Protein AF-A0A2D7QU43-F1 (afdb_monomer_lite)

Structure (mmCIF, N/CA/C/O backbone):
data_AF-A0A2D7QU43-F1
#
_entry.id   AF-A0A2D7QU43-F1
#
loop_
_atom_site.group_PDB
_atom_site.id
_atom_site.type_symbol
_atom_site.label_atom_id
_atom_site.label_alt_id
_atom_site.label_comp_id
_atom_site.label_asym_id
_atom_site.label_entity_id
_atom_site.label_seq_id
_atom_site.pdbx_PDB_ins_code
_atom_site.Cartn_x
_atom_site.Cartn_y
_atom_site.Cartn_z
_atom_site.occupancy
_atom_site.B_iso_or_equiv
_atom_site.auth_seq_id
_atom_site.auth_comp_id
_atom_site.auth_asym_id
_atom_site.auth_atom_id
_atom_site.pdbx_PDB_model_num
ATOM 1 N N . ASP A 1 1 ? 21.676 6.709 -15.753 1.00 89.56 1 ASP A N 1
ATOM 2 C CA . ASP A 1 1 ? 22.2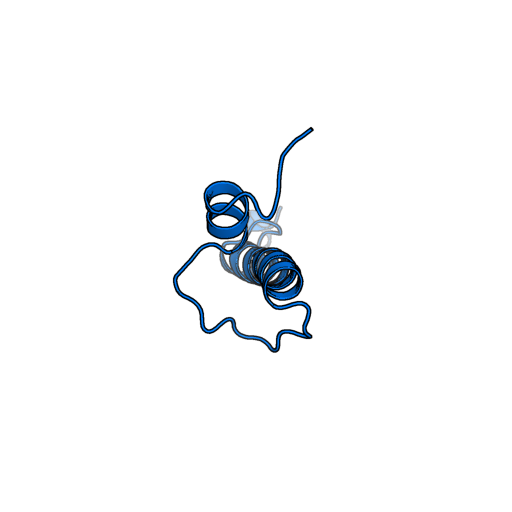29 5.433 -16.237 1.00 89.56 1 ASP A CA 1
ATOM 3 C C . ASP A 1 1 ? 21.246 4.695 -17.145 1.00 89.56 1 ASP A C 1
ATOM 5 O O . ASP A 1 1 ? 21.495 4.624 -18.340 1.00 89.56 1 ASP A O 1
ATOM 9 N N . SER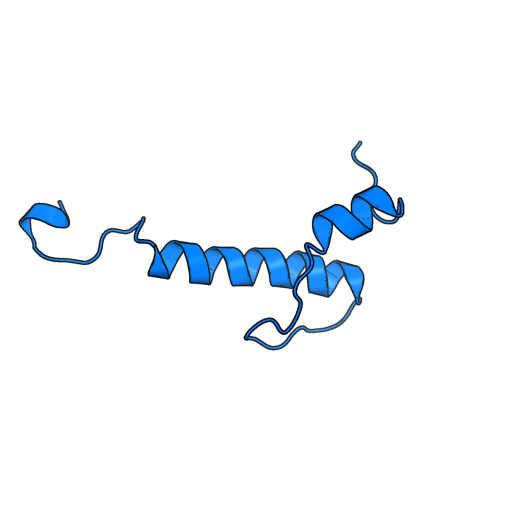 A 1 2 ? 20.078 4.280 -16.640 1.00 95.88 2 SER A N 1
ATOM 10 C CA . SER A 1 2 ? 19.105 3.467 -17.395 1.00 95.88 2 SER A CA 1
ATOM 11 C C . SER A 1 2 ? 18.710 4.020 -18.767 1.00 95.88 2 SER A C 1
ATOM 13 O O . SER A 1 2 ? 18.629 3.261 -19.726 1.00 95.88 2 SER A O 1
ATOM 15 N N . PHE A 1 3 ? 18.546 5.343 -18.894 1.00 94.00 3 PHE A N 1
ATOM 16 C CA . PHE A 1 3 ? 18.265 5.988 -20.183 1.00 94.00 3 PHE A CA 1
ATOM 17 C C . PHE A 1 3 ? 19.362 5.735 -21.229 1.00 94.00 3 PHE A C 1
ATOM 19 O O . PHE A 1 3 ? 19.058 5.425 -22.375 1.00 94.00 3 PHE A O 1
ATOM 26 N N . HIS A 1 4 ? 20.634 5.826 -20.833 1.00 97.50 4 HIS A N 1
ATOM 27 C CA . HIS A 1 4 ? 21.760 5.586 -21.736 1.00 97.50 4 HIS A CA 1
ATOM 28 C C . HIS A 1 4 ? 21.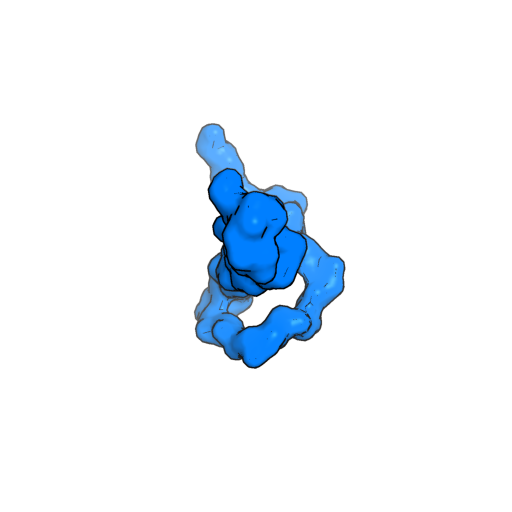922 4.101 -22.069 1.00 97.50 4 HIS A C 1
ATOM 30 O O . HIS A 1 4 ? 22.288 3.767 -23.191 1.00 97.50 4 HIS A O 1
ATOM 36 N N . ASN A 1 5 ? 21.605 3.220 -21.117 1.00 96.62 5 ASN A N 1
ATOM 37 C CA . ASN A 1 5 ? 21.753 1.772 -21.271 1.00 96.62 5 ASN A CA 1
ATOM 38 C C . ASN A 1 5 ? 20.504 1.088 -21.855 1.00 96.62 5 ASN A C 1
ATOM 40 O O . ASN A 1 5 ? 20.502 -0.129 -22.028 1.00 96.62 5 ASN A O 1
ATOM 44 N N . GLY A 1 6 ? 19.433 1.841 -22.139 1.00 96.38 6 GLY A N 1
ATOM 45 C CA . GLY A 1 6 ? 18.161 1.299 -22.628 1.00 96.38 6 GLY A CA 1
ATOM 46 C C . GLY A 1 6 ? 17.483 0.332 -21.651 1.00 96.38 6 GLY A C 1
ATOM 47 O O . GLY A 1 6 ? 16.685 -0.505 -22.069 1.00 96.38 6 GLY A O 1
ATOM 48 N N . THR A 1 7 ? 17.815 0.407 -20.361 1.00 96.94 7 THR A N 1
ATOM 49 C CA . THR A 1 7 ? 17.257 -0.467 -19.325 1.00 96.94 7 THR A CA 1
ATOM 50 C C . THR A 1 7 ? 16.088 0.203 -18.616 1.00 96.94 7 THR A C 1
ATOM 52 O O . THR A 1 7 ? 15.901 1.420 -18.670 1.00 96.94 7 THR A O 1
ATOM 55 N N . GLU A 1 8 ? 15.272 -0.595 -17.933 1.00 95.81 8 GLU A N 1
ATOM 56 C CA . GLU A 1 8 ? 14.212 -0.047 -17.097 1.00 95.81 8 GLU A CA 1
ATOM 57 C C . GLU A 1 8 ? 14.810 0.722 -15.899 1.00 95.81 8 GLU A C 1
ATOM 59 O O . GLU A 1 8 ? 15.647 0.167 -15.182 1.00 95.81 8 GLU A O 1
ATOM 64 N N . PRO A 1 9 ? 14.374 1.968 -15.636 1.00 96.19 9 PRO A N 1
ATOM 65 C CA . PRO A 1 9 ? 14.748 2.690 -14.425 1.00 96.19 9 PRO A CA 1
ATOM 66 C C . PRO A 1 9 ? 14.217 2.018 -13.155 1.00 96.19 9 PRO A C 1
ATOM 68 O O . PRO A 1 9 ? 13.135 1.436 -13.151 1.00 96.19 9 PRO A O 1
ATOM 71 N N . GLU A 1 10 ? 14.928 2.181 -12.041 1.00 94.56 10 GLU A N 1
ATOM 72 C CA . GLU A 1 10 ? 14.457 1.712 -10.728 1.00 94.56 10 GLU A CA 1
ATOM 73 C C . GLU A 1 10 ? 13.100 2.328 -10.351 1.00 94.56 10 GLU A C 1
ATOM 75 O O . GLU A 1 10 ? 12.217 1.631 -9.856 1.00 94.56 10 GLU A O 1
ATOM 80 N N . LEU A 1 11 ? 12.906 3.610 -10.675 1.00 94.50 11 LEU A N 1
ATOM 81 C CA . LEU A 1 11 ? 11.668 4.367 -10.467 1.00 94.50 11 LEU A CA 1
ATOM 82 C C . LEU A 1 11 ? 10.757 4.340 -11.707 1.00 94.50 11 LEU A C 1
ATOM 84 O O . LEU A 1 11 ? 10.230 5.368 -12.131 1.00 94.50 11 LEU A O 1
ATOM 88 N N . SER A 1 12 ? 10.603 3.177 -12.341 1.00 97.12 12 SER A N 1
ATOM 89 C CA . SER A 1 12 ? 9.639 3.015 -13.433 1.00 97.12 12 SER A CA 1
ATOM 90 C C . SER A 1 12 ? 8.203 2.960 -12.905 1.00 97.12 12 SER A C 1
ATOM 92 O O . SER A 1 12 ? 7.946 2.476 -11.801 1.00 97.12 12 SER A O 1
ATOM 94 N N . GLY A 1 13 ? 7.238 3.383 -13.728 1.00 96.88 13 GLY A N 1
ATOM 95 C CA . GLY A 1 13 ? 5.817 3.322 -13.365 1.00 96.88 13 GLY A CA 1
ATOM 96 C C . GLY A 1 13 ? 5.349 1.906 -13.014 1.00 96.88 13 GLY A C 1
ATOM 97 O O . GLY A 1 13 ? 4.629 1.723 -12.041 1.00 96.88 13 GLY A O 1
ATOM 98 N N . ARG A 1 14 ? 5.826 0.880 -13.733 1.00 96.38 14 ARG A N 1
ATOM 99 C CA . ARG A 1 14 ? 5.496 -0.523 -13.433 1.00 96.38 14 ARG A CA 1
ATOM 100 C C . ARG A 1 14 ? 5.997 -0.950 -12.051 1.00 96.38 14 ARG A C 1
ATOM 102 O O . ARG A 1 14 ? 5.260 -1.590 -11.310 1.00 96.38 14 ARG A O 1
ATOM 109 N N . ARG A 1 15 ? 7.242 -0.613 -11.696 1.00 96.88 15 ARG A N 1
ATOM 110 C CA . ARG A 1 15 ? 7.802 -0.933 -10.371 1.00 96.88 15 ARG A CA 1
ATOM 111 C C . ARG A 1 15 ? 7.085 -0.170 -9.264 1.00 96.88 15 ARG A C 1
ATOM 113 O O . ARG A 1 15 ? 6.801 -0.761 -8.228 1.00 96.88 15 ARG A O 1
ATOM 120 N N . ALA A 1 16 ? 6.757 1.098 -9.512 1.00 97.19 16 ALA A N 1
ATOM 121 C CA . ALA A 1 16 ? 5.989 1.918 -8.585 1.00 97.19 16 ALA A CA 1
ATOM 122 C C . ALA A 1 16 ? 4.609 1.303 -8.304 1.00 97.19 16 ALA A C 1
ATOM 124 O O . ALA A 1 16 ? 4.280 1.098 -7.143 1.00 97.19 16 ALA A O 1
ATOM 125 N N . LEU A 1 17 ? 3.854 0.918 -9.340 1.00 95.00 17 LEU A N 1
ATOM 126 C CA . LEU A 1 17 ? 2.534 0.294 -9.178 1.00 95.00 17 LEU A CA 1
ATOM 127 C C . LEU A 1 17 ? 2.602 -1.020 -8.386 1.00 95.00 17 LEU A C 1
ATOM 129 O O . LEU A 1 17 ? 1.831 -1.197 -7.447 1.00 95.00 17 LEU A O 1
ATOM 133 N N . ASN A 1 18 ? 3.569 -1.894 -8.686 1.00 95.69 18 ASN A N 1
ATOM 134 C CA . ASN A 1 18 ? 3.758 -3.139 -7.932 1.00 95.69 18 ASN A CA 1
ATOM 135 C C . ASN A 1 18 ? 4.077 -2.880 -6.447 1.00 95.69 18 ASN A C 1
ATOM 137 O O . ASN A 1 18 ? 3.581 -3.581 -5.569 1.00 95.69 18 ASN A O 1
ATOM 141 N N . ALA A 1 19 ? 4.919 -1.884 -6.149 1.00 96.75 19 ALA A N 1
ATOM 142 C CA . ALA A 1 19 ? 5.249 -1.529 -4.771 1.00 96.75 19 ALA A CA 1
ATOM 143 C C . ALA A 1 19 ? 4.044 -0.918 -4.037 1.00 96.75 19 ALA A C 1
ATOM 145 O O . ALA A 1 19 ? 3.784 -1.263 -2.884 1.00 96.75 19 ALA A O 1
ATOM 146 N N . THR A 1 20 ? 3.286 -0.045 -4.706 1.00 95.56 20 THR A N 1
ATOM 147 C CA . THR A 1 20 ? 2.067 0.559 -4.158 1.00 95.56 20 THR A CA 1
ATOM 148 C C . THR A 1 20 ? 1.015 -0.496 -3.824 1.00 95.56 20 THR A C 1
ATOM 150 O O . THR A 1 20 ? 0.426 -0.424 -2.748 1.00 95.56 20 THR A O 1
ATOM 153 N N . GLU A 1 21 ? 0.820 -1.506 -4.676 1.00 96.75 21 GLU A N 1
ATOM 154 C CA . GLU A 1 21 ? -0.131 -2.596 -4.419 1.00 96.75 21 GLU A CA 1
ATOM 155 C C . GLU A 1 21 ? 0.204 -3.367 -3.130 1.00 96.75 21 GLU A C 1
ATOM 157 O O . GLU A 1 21 ? -0.682 -3.646 -2.318 1.00 96.75 21 GLU A O 1
ATOM 162 N N . ILE A 1 22 ? 1.490 -3.640 -2.877 1.00 97.69 22 ILE A N 1
ATOM 163 C CA . ILE A 1 22 ? 1.941 -4.275 -1.628 1.00 97.69 22 ILE A CA 1
ATOM 164 C C . ILE A 1 22 ? 1.604 -3.391 -0.419 1.00 97.69 22 ILE A C 1
ATOM 166 O O . ILE A 1 22 ? 1.070 -3.886 0.573 1.00 97.69 22 ILE A O 1
ATOM 170 N N . ILE A 1 23 ? 1.885 -2.086 -0.498 1.00 97.81 23 ILE A N 1
ATOM 171 C CA . ILE A 1 23 ? 1.593 -1.135 0.586 1.00 97.81 23 ILE A CA 1
ATOM 172 C C . ILE A 1 23 ? 0.088 -1.106 0.884 1.00 97.81 23 ILE A C 1
ATOM 174 O O . ILE A 1 23 ? -0.314 -1.215 2.042 1.00 97.81 23 ILE A O 1
ATOM 178 N N . PHE A 1 24 ? -0.754 -1.020 -0.146 1.00 97.94 24 PHE A N 1
ATOM 179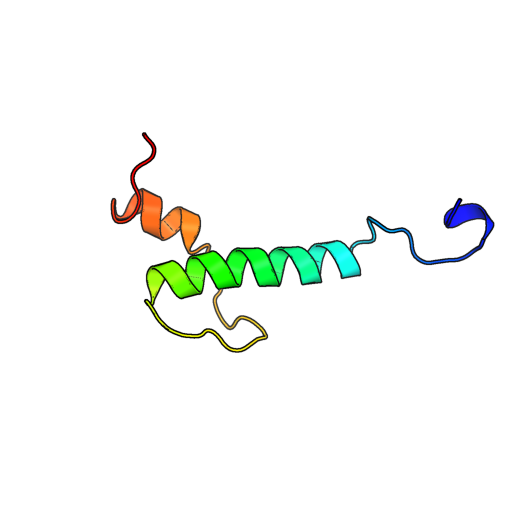 C CA . PHE A 1 24 ? -2.208 -0.973 0.030 1.00 97.94 24 PHE A CA 1
ATOM 180 C C . PHE A 1 24 ? -2.753 -2.293 0.582 1.00 97.94 24 PHE A C 1
ATOM 182 O O . PHE A 1 24 ? -3.643 -2.285 1.431 1.00 97.94 24 PHE A O 1
ATOM 189 N N . SER A 1 25 ? -2.150 -3.420 0.207 1.00 98.25 25 SER A N 1
ATOM 190 C CA . SER A 1 25 ? -2.502 -4.736 0.749 1.00 98.25 25 S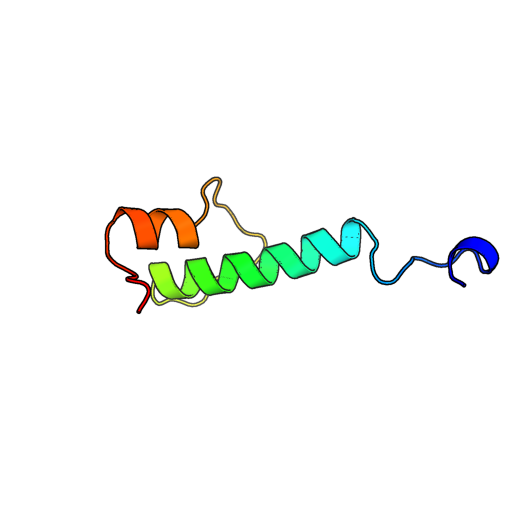ER A CA 1
ATOM 191 C C . SER A 1 25 ? -2.176 -4.882 2.231 1.00 98.25 25 SER A C 1
ATOM 193 O O . SER A 1 25 ? -2.882 -5.591 2.945 1.00 98.25 25 SER A O 1
ATOM 195 N N . ILE A 1 26 ? -1.138 -4.203 2.728 1.00 98.06 26 ILE A N 1
ATOM 196 C CA . ILE A 1 26 ? -0.817 -4.170 4.163 1.00 98.06 26 ILE A CA 1
ATOM 197 C C . ILE A 1 26 ? -1.900 -3.407 4.935 1.00 98.06 26 ILE A C 1
ATOM 199 O O . ILE A 1 26 ? -2.338 -3.863 5.997 1.00 98.06 26 ILE A O 1
ATOM 203 N N . TYR A 1 27 ? -2.371 -2.279 4.399 1.00 97.88 27 TYR A N 1
ATOM 204 C CA . TYR A 1 27 ? -3.489 -1.551 5.001 1.00 97.88 27 TYR A CA 1
ATOM 205 C C . TYR A 1 27 ? -4.779 -2.370 4.945 1.00 97.88 27 TYR A C 1
ATOM 207 O O . TYR A 1 27 ? -5.478 -2.464 5.951 1.00 97.88 27 TYR A O 1
ATOM 215 N N . GLU A 1 28 ? -5.049 -3.045 3.827 1.00 98.38 28 GLU A N 1
ATOM 216 C CA . GLU A 1 28 ? -6.229 -3.900 3.700 1.00 98.38 28 GLU A CA 1
ATOM 217 C C . GLU A 1 28 ? -6.191 -5.106 4.642 1.00 98.38 28 GLU A C 1
ATOM 219 O O . GLU A 1 28 ? -7.192 -5.455 5.267 1.00 98.38 28 GLU A O 1
ATOM 224 N N . SER A 1 29 ? -5.012 -5.705 4.808 1.00 98.12 29 SER A N 1
ATOM 225 C CA . SER A 1 29 ? -4.767 -6.756 5.794 1.00 98.12 29 SER A CA 1
ATOM 226 C C . SER A 1 29 ? -5.045 -6.258 7.210 1.00 98.12 29 SER A C 1
ATOM 228 O O . SER A 1 29 ? -5.723 -6.935 7.982 1.00 98.12 29 SER A O 1
ATOM 230 N N . SER A 1 30 ? -4.594 -5.045 7.542 1.00 97.12 30 SER A N 1
ATOM 231 C CA . SER A 1 30 ? -4.855 -4.420 8.844 1.00 97.12 30 SER A CA 1
ATOM 232 C C . SER A 1 30 ? -6.352 -4.192 9.068 1.00 97.12 30 SER A C 1
ATOM 234 O O . SER A 1 30 ? -6.869 -4.527 10.136 1.00 97.12 30 SER A O 1
ATOM 236 N N . ARG A 1 31 ? -7.062 -3.712 8.038 1.00 96.81 31 ARG A N 1
ATOM 237 C CA . ARG A 1 31 ? -8.510 -3.481 8.059 1.00 96.81 31 ARG A CA 1
ATOM 238 C C . ARG A 1 31 ? -9.304 -4.776 8.259 1.00 96.81 31 ARG A C 1
ATOM 240 O O . ARG A 1 31 ? -10.143 -4.852 9.156 1.00 96.81 31 ARG A O 1
ATOM 247 N N . ARG A 1 32 ? -9.028 -5.818 7.463 1.00 96.56 32 ARG A N 1
ATOM 248 C CA . ARG A 1 32 ? -9.753 -7.107 7.512 1.00 96.56 32 ARG A CA 1
ATOM 249 C C . ARG A 1 32 ? -9.263 -8.062 8.599 1.00 96.56 32 ARG A C 1
ATOM 251 O O . ARG A 1 32 ? -9.964 -9.016 8.930 1.00 96.56 32 ARG A O 1
ATOM 258 N N . ARG A 1 33 ? -8.066 -7.829 9.144 1.00 96.94 33 ARG A N 1
ATOM 259 C CA . ARG A 1 33 ? -7.335 -8.754 10.029 1.00 96.94 33 ARG A CA 1
ATOM 260 C C . ARG A 1 33 ? -7.177 -10.144 9.401 1.00 96.94 33 ARG A C 1
ATOM 262 O O . ARG A 1 33 ? -7.336 -11.166 10.069 1.00 96.94 33 ARG A O 1
ATOM 269 N N . SER A 1 34 ? -6.880 -10.182 8.103 1.00 97.56 34 SER A N 1
ATOM 270 C CA . SER A 1 34 ? -6.773 -11.412 7.312 1.00 97.56 34 SER A CA 1
ATOM 271 C C . SER A 1 34 ? -5.628 -11.342 6.308 1.00 97.56 34 SER A C 1
ATOM 273 O O . SER A 1 34 ? -5.196 -10.261 5.916 1.00 97.56 34 SER A O 1
ATOM 275 N N . ARG A 1 35 ? -5.170 -12.504 5.824 1.00 97.69 35 ARG A N 1
ATOM 276 C CA . ARG A 1 35 ? -4.297 -12.543 4.644 1.00 97.69 35 ARG A CA 1
ATOM 277 C C . ARG A 1 35 ? -5.054 -11.969 3.443 1.00 97.69 35 ARG A C 1
ATOM 279 O O . ARG A 1 35 ? -6.226 -12.292 3.257 1.00 97.69 35 ARG A O 1
ATOM 286 N N . ILE A 1 36 ? -4.368 -11.147 2.658 1.00 98.12 36 ILE A N 1
ATOM 287 C CA . ILE A 1 36 ? -4.863 -10.593 1.398 1.00 98.12 36 ILE A CA 1
ATOM 288 C C . ILE A 1 36 ? -4.102 -11.270 0.264 1.00 98.12 36 ILE A C 1
ATOM 290 O O . ILE A 1 36 ? -2.872 -11.335 0.300 1.00 98.12 36 ILE A O 1
ATOM 294 N N . ASP A 1 37 ? -4.844 -11.797 -0.704 1.00 97.31 37 ASP A N 1
ATOM 29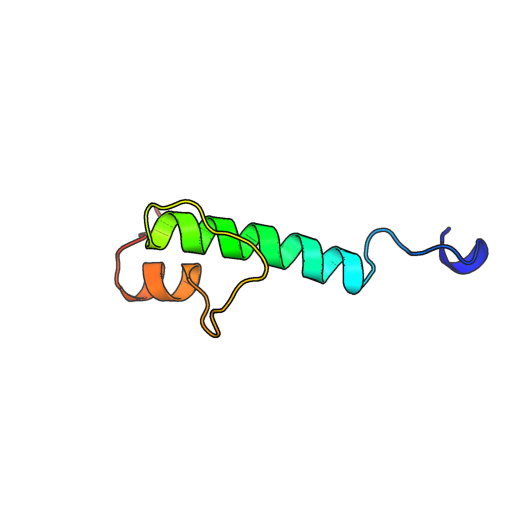5 C CA . ASP A 1 37 ? -4.285 -12.351 -1.931 1.00 97.31 37 ASP A CA 1
ATOM 296 C C . ASP A 1 37 ? -4.293 -11.254 -3.012 1.00 97.31 37 ASP A C 1
ATOM 298 O O . ASP A 1 37 ? -5.198 -10.422 -3.048 1.00 97.31 37 ASP A O 1
ATOM 302 N N . LEU A 1 38 ? -3.256 -11.232 -3.853 1.00 96.44 38 LEU A N 1
ATOM 303 C CA . LEU A 1 38 ? -3.077 -10.250 -4.928 1.00 96.44 38 LEU A CA 1
ATOM 304 C C . LEU A 1 38 ? -3.551 -10.809 -6.284 1.00 96.44 38 LEU A C 1
ATOM 306 O O . LEU A 1 38 ? -3.416 -12.019 -6.504 1.00 96.44 38 LEU A O 1
ATOM 310 N N . PRO A 1 39 ? -4.017 -9.962 -7.224 1.00 95.88 39 PRO A N 1
ATOM 311 C CA . PRO A 1 39 ? -4.085 -8.497 -7.141 1.00 95.88 39 PRO A CA 1
ATOM 312 C C . PRO A 1 39 ? -5.212 -7.994 -6.230 1.00 95.88 39 PRO A C 1
ATOM 314 O O . PRO A 1 39 ? -6.142 -8.737 -5.919 1.00 95.88 39 PRO A O 1
ATOM 317 N N . LEU A 1 40 ? -5.127 -6.733 -5.804 1.00 95.06 40 LEU A N 1
ATOM 318 C CA . LEU A 1 40 ? -6.196 -6.107 -5.019 1.00 95.06 40 LEU A CA 1
ATOM 319 C C . LEU A 1 40 ? -7.493 -5.972 -5.836 1.00 95.06 40 LEU A C 1
ATOM 321 O O . LEU A 1 40 ? -7.463 -5.583 -6.999 1.00 95.06 40 LEU A O 1
ATOM 325 N N . ASP A 1 41 ? -8.626 -6.242 -5.185 1.00 95.38 41 ASP A N 1
ATOM 326 C CA . ASP A 1 41 ? -9.989 -6.145 -5.744 1.00 95.38 41 ASP A CA 1
ATOM 327 C C . ASP A 1 41 ? -10.828 -5.109 -4.971 1.00 95.38 41 ASP A C 1
ATOM 329 O O . ASP A 1 41 ? -11.965 -5.349 -4.569 1.00 95.38 41 ASP A O 1
ATOM 333 N N . ILE A 1 42 ? -10.203 -3.979 -4.636 1.00 95.38 42 ILE A N 1
ATOM 334 C CA . ILE A 1 42 ? -10.830 -2.864 -3.921 1.00 95.38 42 ILE A CA 1
ATOM 335 C C . ILE A 1 42 ? -10.590 -1.568 -4.690 1.00 95.38 42 ILE A C 1
ATOM 337 O O . ILE A 1 42 ? -9.518 -1.370 -5.260 1.00 95.38 42 ILE A O 1
ATOM 341 N N . ASP A 1 43 ? -11.577 -0.678 -4.659 1.00 95.12 43 ASP A N 1
ATOM 342 C CA . ASP A 1 43 ? -11.504 0.635 -5.310 1.00 95.12 43 ASP A CA 1
ATOM 343 C C . ASP A 1 43 ? -11.203 1.771 -4.319 1.00 95.12 43 ASP A C 1
ATOM 345 O O . ASP A 1 43 ? -10.922 2.903 -4.720 1.00 95.12 43 ASP A O 1
ATOM 349 N N . ASP A 1 44 ? -11.285 1.490 -3.016 1.00 96.06 44 ASP A N 1
ATOM 350 C CA . ASP A 1 44 ? -11.074 2.458 -1.949 1.00 96.06 44 ASP A CA 1
ATOM 351 C C . ASP A 1 44 ? -9.651 2.404 -1.375 1.00 96.06 44 ASP A C 1
ATOM 353 O O . ASP A 1 44 ? -8.852 1.517 -1.676 1.00 96.06 44 ASP A O 1
ATOM 357 N N . ASN A 1 45 ? -9.307 3.394 -0.548 1.00 96.56 45 ASN A N 1
ATOM 358 C CA . ASN A 1 45 ? -8.033 3.421 0.163 1.00 96.56 45 ASN A CA 1
ATOM 359 C C . ASN A 1 45 ? -8.250 2.956 1.615 1.00 96.56 45 ASN A C 1
ATOM 361 O O . ASN A 1 45 ? -8.801 3.726 2.408 1.00 96.56 45 ASN A O 1
ATOM 365 N N . PRO A 1 46 ? -7.771 1.755 2.001 1.00 97.44 46 PRO A N 1
ATOM 366 C CA . PRO A 1 46 ? -8.022 1.207 3.333 1.00 97.44 46 PRO A CA 1
ATOM 367 C C . PRO A 1 46 ? -7.448 2.066 4.458 1.00 97.44 46 PRO A C 1
ATOM 369 O O . PRO A 1 46 ? -8.020 2.118 5.541 1.00 97.44 46 PRO A O 1
ATOM 372 N N . LEU A 1 47 ? -6.322 2.750 4.223 1.00 96.81 47 LEU A N 1
ATOM 373 C CA . LEU A 1 47 ? -5.742 3.643 5.224 1.00 96.81 47 LEU A CA 1
ATOM 374 C C . LEU A 1 47 ? -6.662 4.835 5.490 1.00 96.81 47 LEU A C 1
ATOM 376 O O . LEU A 1 47 ? -6.879 5.186 6.646 1.00 96.81 47 LEU A O 1
ATOM 380 N N . VAL A 1 48 ? -7.188 5.448 4.426 1.00 97.31 48 VAL A N 1
ATOM 381 C CA . VAL A 1 48 ? -8.089 6.603 4.539 1.00 97.31 48 VAL A CA 1
ATOM 382 C C . VAL A 1 48 ? -9.357 6.199 5.278 1.00 97.31 48 VAL A C 1
ATOM 384 O O . VAL A 1 48 ? -9.704 6.849 6.257 1.00 97.31 48 VAL A O 1
ATOM 387 N N . GLU A 1 49 ? -9.985 5.086 4.889 1.00 97.06 49 GLU A N 1
ATOM 388 C CA . GLU A 1 49 ? -11.199 4.606 5.555 1.00 97.06 49 GLU A CA 1
ATOM 389 C C . GLU A 1 49 ? -10.954 4.308 7.041 1.00 97.06 49 GLU A C 1
ATOM 391 O O . GLU A 1 49 ? -11.728 4.758 7.882 1.00 97.06 49 GLU A O 1
ATOM 396 N N . MET A 1 50 ? -9.852 3.633 7.396 1.00 97.00 50 MET A N 1
ATOM 397 C CA . MET A 1 50 ? -9.533 3.348 8.801 1.00 97.00 50 MET A CA 1
ATOM 398 C C . MET A 1 50 ? -9.300 4.615 9.636 1.00 97.00 50 MET A C 1
ATOM 400 O O . MET A 1 50 ? -9.623 4.627 10.825 1.00 97.00 50 MET A O 1
ATOM 404 N N . VAL A 1 51 ? -8.735 5.674 9.048 1.00 97.12 51 VAL A N 1
ATOM 405 C CA . VAL A 1 51 ? -8.578 6.971 9.726 1.00 97.12 51 VAL A CA 1
ATOM 406 C C . VAL A 1 51 ? -9.931 7.661 9.884 1.00 97.12 51 VAL A C 1
ATOM 408 O O . VAL A 1 51 ? -10.259 8.123 10.976 1.00 97.12 51 VAL A O 1
ATOM 411 N N . GLU A 1 52 ? -10.739 7.701 8.825 1.00 96.56 52 GLU A N 1
ATOM 412 C CA . GLU A 1 52 ? -12.055 8.350 8.829 1.00 96.56 52 GLU A CA 1
ATOM 413 C C . GLU A 1 52 ? -13.048 7.665 9.779 1.00 96.56 52 GLU A C 1
ATOM 415 O O . GLU A 1 52 ? -13.816 8.347 10.460 1.00 96.56 52 GLU A O 1
ATOM 420 N N . SER A 1 53 ? -13.009 6.334 9.888 1.00 96.50 53 SER A N 1
ATOM 421 C CA . SER A 1 53 ? -13.837 5.570 10.831 1.00 96.50 53 SER A CA 1
ATOM 422 C C . SER A 1 53 ? -13.319 5.601 12.273 1.00 96.50 53 SER A C 1
ATOM 424 O O . SER A 1 53 ? -14.006 5.144 13.189 1.00 96.50 53 SER A O 1
ATOM 426 N N . GLY A 1 54 ? -12.117 6.142 12.502 1.00 96.06 54 GLY A N 1
ATOM 427 C CA . GLY A 1 54 ? -11.460 6.173 13.809 1.00 96.06 54 GLY A CA 1
ATOM 428 C C . GLY A 1 54 ? -10.884 4.825 14.256 1.00 96.06 54 GLY A C 1
ATOM 429 O O . GLY A 1 54 ? -10.472 4.701 15.412 1.00 96.06 54 GLY A O 1
ATOM 430 N N . ALA A 1 55 ? -10.842 3.828 13.365 1.00 95.50 55 ALA A N 1
ATOM 431 C CA . ALA A 1 55 ? -10.200 2.534 13.596 1.00 95.50 55 ALA A CA 1
ATOM 432 C C . ALA A 1 55 ? -8.666 2.643 13.695 1.00 95.50 55 ALA A C 1
ATOM 434 O O . ALA A 1 55 ? -8.033 1.819 14.358 1.00 95.50 55 ALA A O 1
ATOM 435 N N . LEU A 1 56 ? -8.080 3.665 13.066 1.00 94.38 56 LEU A N 1
ATOM 436 C CA . LEU A 1 56 ? -6.681 4.056 13.192 1.00 94.38 56 LEU A CA 1
ATOM 437 C C . LEU A 1 56 ? -6.602 5.531 13.600 1.00 94.38 56 LEU A C 1
ATOM 439 O O . LEU A 1 56 ? -7.094 6.402 12.887 1.00 94.38 56 LEU A O 1
ATOM 443 N N . GLN A 1 57 ? -5.957 5.814 14.729 1.00 90.44 57 GLN A N 1
ATOM 444 C CA . GLN A 1 57 ? -5.756 7.176 15.226 1.00 90.44 57 GLN A CA 1
ATOM 445 C C . GLN A 1 57 ? -4.257 7.504 15.186 1.00 90.44 57 GLN A C 1
ATOM 447 O O . GLN A 1 57 ? -3.473 6.726 15.732 1.00 90.44 57 GLN A O 1
ATOM 452 N N . PRO A 1 58 ? -3.840 8.599 14.525 1.00 79.56 58 PRO A N 1
ATOM 453 C CA . PRO A 1 58 ? -2.472 9.087 14.639 1.00 79.56 58 PRO A CA 1
ATOM 454 C C . PRO A 1 58 ? -2.204 9.553 16.076 1.00 79.56 58 PRO A C 1
ATOM 456 O O . PRO A 1 58 ? -3.084 10.157 16.692 1.00 79.56 58 PRO A O 1
ATOM 459 N N . GLU A 1 59 ? -1.002 9.277 16.585 1.00 75.62 59 GLU A N 1
ATOM 460 C CA . GLU A 1 59 ? -0.508 9.849 17.849 1.00 75.62 59 GLU A CA 1
ATOM 461 C C . GLU A 1 59 ? -0.069 11.311 17.692 1.00 75.62 59 GLU A C 1
ATOM 463 O O . GLU A 1 59 ? 0.471 11.662 16.613 1.00 75.62 59 GLU A O 1
#

Secondary structure (DSSP, 8-state):
-HHHHTPPPTT-HHHHHHHHHHHHHHHHHHHHTS--PSSP--SS-HHHHHHHTTSS---

Foldseek 3Di:
DCVVVVHADPPHPVNVVVVVQVVQQVLVCVQVVDHDDDDDPDPDRSVVVCVVVVVDDDD

Radius of gyration: 15.67 Å; chains: 1; bounding box: 36×22×40 Å

pLDDT: mean 95.72, std 3.76, range [75.62, 98.38]

Sequence (59 aa):
DSFHNGTEPELSGRRALNATEIIFSIYESSRRRSRIDLPLDIDDNPLVEMVESGALQPE